Protein AF-A0AAF0P336-F1 (afdb_monomer_lite)

pLDDT: mean 93.5, std 8.03, range [51.16, 98.38]

Foldseek 3Di:
DDDDLCVLQCVVVCVVVVNDLAAADADDDLVVVLVVQLVVCVVVVVDDSVVSVVVSVVCSVCVVVSVVVSVVSPHYYDHPVVVVVSVVVSVVPDDDDD

Secondary structure (DSSP, 8-state):
---STTGGGGHHHHHHTT--S--EEE---HHHHHHHHHHHHHHTT-S-HHHHHHHHHHHHHHHHHHHHHHHHTT-EEE-HHHHHHHHHHHHHTS----

Radius of gyration: 16.95 Å; chains: 1; bounding box: 39×22×45 Å

Sequence (98 aa):
MAEGIFAAEIVAECRRRGLLAGAYALRRPRGATFLRRLARDLGEQRKAPRVLLRRGLTLLRAEPAVLRRQTGLGAEAARAGEVLRGVAALLAGHPRRP

Structure (mmCIF, N/CA/C/O backbone):
data_AF-A0AAF0P336-F1
#
_entry.id   AF-A0AAF0P336-F1
#
loop_
_atom_site.group_PDB
_atom_site.id
_atom_site.type_symbol
_atom_site.label_atom_id
_atom_site.label_alt_id
_atom_site.label_comp_id
_atom_site.label_asym_id
_atom_site.label_entity_id
_atom_site.label_seq_id
_atom_site.pdbx_PDB_ins_code
_atom_site.Cartn_x
_atom_site.Cartn_y
_atom_site.Cartn_z
_atom_site.occupancy
_atom_site.B_iso_or_equiv
_atom_site.auth_seq_id
_atom_site.auth_comp_id
_atom_site.auth_asym_id
_atom_site.auth_atom_id
_atom_site.pdbx_PDB_model_num
ATOM 1 N N . MET A 1 1 ? 10.418 8.711 -9.716 1.00 86.62 1 MET A N 1
ATOM 2 C CA . MET A 1 1 ? 9.681 7.684 -8.945 1.00 86.62 1 MET A CA 1
ATOM 3 C C . MET A 1 1 ? 8.396 8.318 -8.432 1.00 86.62 1 MET A C 1
ATOM 5 O O . MET A 1 1 ? 8.468 9.460 -8.002 1.00 86.62 1 MET A O 1
ATOM 9 N N . ALA A 1 2 ? 7.255 7.630 -8.513 1.00 94.25 2 ALA A N 1
ATOM 10 C CA . ALA A 1 2 ? 5.982 8.096 -7.953 1.00 94.25 2 ALA A CA 1
ATOM 11 C C . ALA A 1 2 ? 5.540 7.154 -6.825 1.00 94.25 2 ALA A C 1
ATOM 13 O O . ALA A 1 2 ? 5.673 5.937 -6.956 1.00 94.25 2 ALA A O 1
ATOM 14 N N . GLU A 1 3 ? 5.020 7.705 -5.730 1.00 95.56 3 GLU A N 1
ATOM 15 C CA . GLU A 1 3 ? 4.589 6.946 -4.555 1.00 95.56 3 GLU A CA 1
ATOM 16 C C . GLU A 1 3 ? 3.289 7.498 -3.960 1.00 95.56 3 GLU A C 1
ATOM 18 O O . GLU A 1 3 ? 2.831 8.586 -4.302 1.00 95.56 3 GLU A O 1
ATOM 23 N N . GLY A 1 4 ? 2.676 6.720 -3.068 1.00 94.88 4 GLY A N 1
ATOM 24 C CA . GLY A 1 4 ? 1.422 7.073 -2.407 1.00 94.88 4 GLY A CA 1
ATOM 25 C C . GLY A 1 4 ? 0.212 6.296 -2.923 1.00 94.88 4 GLY A C 1
ATOM 26 O O . GLY A 1 4 ? 0.298 5.460 -3.819 1.00 94.88 4 GLY A O 1
ATOM 27 N N . ILE A 1 5 ? -0.948 6.557 -2.315 1.00 93.00 5 ILE A N 1
ATOM 28 C CA . ILE A 1 5 ? -2.191 5.801 -2.563 1.00 93.00 5 ILE A CA 1
ATOM 29 C C . ILE A 1 5 ? -2.796 6.022 -3.958 1.00 93.00 5 ILE A C 1
ATOM 31 O O . ILE A 1 5 ? -3.638 5.232 -4.383 1.00 93.00 5 ILE A O 1
ATOM 35 N N . PHE A 1 6 ? -2.367 7.076 -4.654 1.00 95.75 6 PHE A N 1
ATOM 36 C CA . PHE A 1 6 ? -2.807 7.428 -6.005 1.00 95.75 6 PHE A CA 1
ATOM 37 C C . PHE A 1 6 ? -1.819 6.962 -7.084 1.00 95.75 6 PHE A C 1
ATOM 39 O O . PHE A 1 6 ? -2.109 7.079 -8.267 1.00 95.75 6 PHE A O 1
ATOM 46 N N . ALA A 1 7 ? -0.664 6.398 -6.707 1.00 97.12 7 ALA A N 1
ATOM 47 C CA . ALA A 1 7 ? 0.383 6.039 -7.665 1.00 97.12 7 ALA A CA 1
ATOM 48 C C . ALA A 1 7 ? -0.088 5.022 -8.720 1.00 97.12 7 ALA A C 1
ATOM 50 O O . ALA A 1 7 ? 0.359 5.076 -9.862 1.00 97.12 7 ALA A O 1
ATOM 51 N N . ALA A 1 8 ? -1.022 4.127 -8.378 1.00 97.50 8 ALA A N 1
ATOM 52 C CA . ALA A 1 8 ? -1.559 3.178 -9.349 1.00 97.50 8 ALA A CA 1
ATOM 53 C C . ALA A 1 8 ? -2.403 3.841 -10.457 1.00 97.50 8 ALA A C 1
ATOM 55 O O . ALA A 1 8 ? -2.573 3.259 -11.520 1.00 97.50 8 ALA A O 1
ATOM 56 N N . GLU A 1 9 ? -2.902 5.062 -10.259 1.00 98.06 9 GLU A N 1
ATOM 57 C CA . GLU A 1 9 ? -3.793 5.732 -11.222 1.00 98.06 9 GLU A CA 1
ATOM 58 C C . GLU A 1 9 ? -3.074 6.144 -12.506 1.00 98.06 9 GLU A C 1
ATOM 60 O O . GLU A 1 9 ? -3.679 6.173 -13.573 1.00 98.06 9 GLU A O 1
ATOM 65 N N . ILE A 1 10 ? -1.765 6.387 -12.427 1.00 97.56 10 ILE A N 1
ATOM 66 C CA . ILE A 1 10 ? -0.943 6.734 -13.590 1.00 97.56 10 ILE A CA 1
ATOM 67 C C . ILE A 1 10 ? -0.337 5.505 -14.282 1.00 97.56 10 ILE A C 1
ATOM 69 O O . ILE A 1 10 ? 0.288 5.645 -15.329 1.00 97.56 10 ILE A O 1
ATOM 73 N N . VAL A 1 11 ? -0.517 4.294 -13.739 1.00 98.25 11 VAL A N 1
ATOM 74 C CA . VAL A 1 11 ? 0.142 3.070 -14.236 1.00 98.25 11 VAL A CA 1
ATOM 75 C C . VAL A 1 11 ? -0.232 2.766 -15.679 1.00 98.25 11 VAL A C 1
ATOM 77 O O . VAL A 1 11 ? 0.652 2.485 -16.487 1.00 98.25 11 VAL A O 1
ATOM 80 N N . ALA A 1 12 ? -1.522 2.838 -16.013 1.00 97.88 12 ALA A N 1
ATOM 81 C CA . ALA A 1 12 ? -1.996 2.584 -17.370 1.00 97.88 12 ALA A CA 1
ATOM 82 C C . ALA A 1 12 ? -1.353 3.552 -18.375 1.00 97.88 12 ALA A C 1
ATOM 84 O O . ALA A 1 12 ? -0.870 3.129 -19.425 1.00 97.88 12 ALA A O 1
ATOM 85 N N . GLU A 1 13 ? -1.267 4.833 -18.016 1.00 98.00 13 GLU A N 1
ATOM 86 C CA . GLU A 1 13 ? -0.700 5.859 -18.883 1.00 98.00 13 GLU A CA 1
ATOM 87 C C . GLU A 1 13 ? 0.821 5.744 -19.012 1.00 98.00 13 GLU A C 1
ATOM 89 O O . GLU A 1 13 ? 1.359 5.807 -20.118 1.00 98.00 13 GLU A O 1
ATOM 94 N N . CYS A 1 14 ? 1.529 5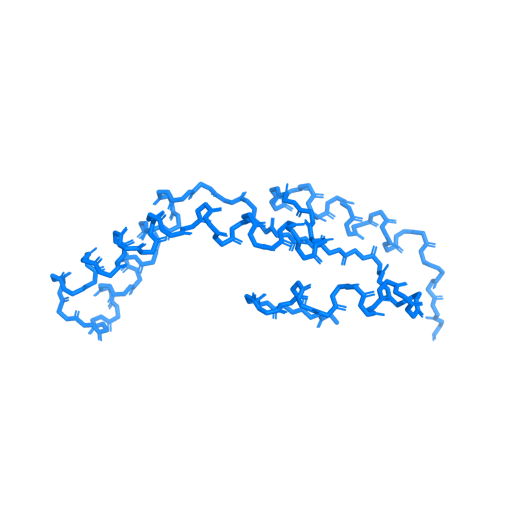.502 -17.907 1.00 97.69 14 CYS A N 1
ATOM 95 C CA . CYS A 1 14 ? 2.966 5.248 -17.932 1.00 97.69 14 CYS A CA 1
ATOM 96 C C . CYS A 1 14 ? 3.300 4.009 -18.769 1.00 97.69 14 CYS A C 1
ATOM 98 O O . CYS A 1 14 ? 4.277 4.028 -19.515 1.00 97.69 14 CYS A O 1
ATOM 100 N N . ARG A 1 15 ? 2.485 2.947 -18.685 1.00 97.12 15 ARG A N 1
ATOM 101 C CA . ARG A 1 15 ? 2.647 1.746 -19.513 1.00 97.12 15 ARG A CA 1
ATOM 102 C C . ARG A 1 15 ? 2.432 2.067 -20.989 1.00 97.12 15 ARG A C 1
ATOM 104 O O . ARG A 1 15 ? 3.279 1.716 -21.802 1.00 97.12 15 ARG A O 1
ATOM 111 N N . ARG A 1 16 ? 1.352 2.781 -21.327 1.00 97.75 16 ARG A N 1
ATOM 112 C CA . ARG A 1 16 ? 1.035 3.195 -22.704 1.00 97.75 16 ARG A CA 1
ATOM 113 C C . ARG A 1 16 ? 2.160 4.008 -23.348 1.00 97.75 16 ARG A C 1
ATOM 115 O O . ARG A 1 16 ? 2.426 3.845 -24.531 1.00 97.75 16 ARG A O 1
ATOM 122 N N . ARG A 1 17 ? 2.833 4.858 -22.570 1.00 97.75 17 ARG A N 1
ATOM 123 C CA . ARG A 1 17 ? 3.956 5.693 -23.029 1.00 97.75 17 ARG A CA 1
ATOM 124 C C . ARG A 1 17 ? 5.324 5.000 -22.984 1.00 97.75 17 ARG A C 1
ATOM 126 O O . ARG A 1 17 ? 6.321 5.649 -23.274 1.00 97.75 17 ARG A O 1
ATOM 133 N N . GLY A 1 18 ? 5.403 3.735 -22.563 1.00 95.75 18 GLY A N 1
ATOM 134 C CA . GLY A 1 18 ? 6.683 3.034 -22.391 1.00 95.75 18 GLY A CA 1
ATOM 135 C C . GLY A 1 18 ? 7.562 3.586 -21.257 1.00 95.75 18 GLY A C 1
ATOM 136 O O . GLY A 1 18 ? 8.760 3.335 -21.228 1.00 95.75 18 GLY A O 1
ATOM 137 N N . LEU A 1 19 ? 6.983 4.338 -20.316 1.00 95.06 19 LEU A N 1
ATOM 138 C CA . LEU A 1 19 ? 7.690 4.957 -19.185 1.00 95.06 19 LEU A CA 1
ATOM 139 C C . LEU A 1 19 ? 7.698 4.073 -17.930 1.00 95.06 19 LEU A C 1
ATOM 141 O O . LEU A 1 19 ? 8.379 4.381 -16.950 1.00 95.06 19 LEU A O 1
ATOM 145 N N . LEU A 1 20 ? 6.887 3.013 -17.907 1.00 95.62 20 LEU A N 1
ATOM 146 C CA . LEU A 1 20 ? 6.701 2.193 -16.718 1.00 95.62 20 LEU A CA 1
ATOM 147 C C . LEU A 1 20 ? 7.767 1.099 -16.610 1.00 95.62 20 LEU A C 1
ATOM 149 O O . LEU A 1 20 ? 7.659 0.064 -17.258 1.00 95.62 20 LEU A O 1
ATOM 153 N N . ALA A 1 21 ? 8.731 1.291 -15.709 1.00 94.19 21 ALA A N 1
ATOM 154 C CA . ALA A 1 21 ? 9.666 0.232 -15.324 1.00 94.19 21 ALA A CA 1
ATOM 155 C C . ALA A 1 21 ? 9.018 -0.816 -14.397 1.00 94.19 21 ALA A C 1
ATOM 157 O O . ALA A 1 21 ? 9.296 -2.004 -14.502 1.00 94.19 21 ALA A O 1
ATOM 158 N N . GLY A 1 22 ? 8.136 -0.391 -13.488 1.00 95.00 22 GLY A N 1
ATOM 159 C CA . GLY A 1 22 ? 7.414 -1.280 -12.577 1.00 95.00 22 GLY A CA 1
ATOM 160 C C . GLY A 1 22 ? 6.390 -0.526 -11.731 1.00 95.00 22 GLY A C 1
ATOM 161 O O . GLY A 1 22 ? 6.534 0.673 -11.495 1.00 95.00 22 GLY A O 1
ATOM 162 N N . ALA A 1 23 ? 5.349 -1.227 -11.278 1.00 97.62 23 ALA A N 1
ATOM 163 C CA . ALA A 1 23 ? 4.290 -0.684 -10.431 1.00 97.62 23 ALA A CA 1
ATOM 164 C C . ALA A 1 23 ? 3.952 -1.681 -9.326 1.00 97.62 23 ALA A C 1
ATOM 166 O O . ALA A 1 23 ? 3.533 -2.796 -9.620 1.00 97.62 23 ALA A O 1
ATOM 167 N N . TYR A 1 24 ? 4.087 -1.275 -8.063 1.00 97.75 24 TYR A N 1
ATOM 168 C CA . TYR A 1 24 ? 3.943 -2.184 -6.928 1.00 97.75 24 TYR A CA 1
ATOM 169 C C . TYR A 1 24 ? 3.006 -1.622 -5.858 1.00 97.75 24 TYR A C 1
ATOM 171 O O . TYR A 1 24 ? 3.118 -0.468 -5.448 1.00 97.75 24 TYR A O 1
ATOM 179 N N . ALA A 1 25 ? 2.120 -2.474 -5.349 1.00 97.44 25 ALA A N 1
ATOM 180 C CA . ALA A 1 25 ? 1.301 -2.238 -4.171 1.00 97.44 25 ALA A CA 1
ATOM 181 C C . ALA A 1 25 ? 1.846 -3.075 -3.004 1.00 97.44 25 ALA A C 1
ATOM 183 O O . ALA A 1 25 ? 1.794 -4.305 -3.016 1.00 97.44 25 ALA A O 1
ATOM 184 N N . LEU A 1 26 ? 2.374 -2.419 -1.966 1.00 95.69 26 LEU A N 1
ATOM 185 C CA . LEU A 1 26 ? 3.000 -3.135 -0.853 1.00 95.69 26 LEU A CA 1
ATOM 186 C C . LEU A 1 26 ? 1.978 -3.920 -0.022 1.00 95.69 26 LEU A C 1
ATOM 188 O O . LEU A 1 26 ? 1.185 -3.351 0.731 1.00 95.69 26 LEU A O 1
ATOM 192 N N . ARG A 1 27 ? 2.075 -5.248 -0.076 1.00 95.06 27 ARG A N 1
ATOM 193 C CA . ARG A 1 27 ? 1.295 -6.170 0.749 1.00 95.06 27 ARG A CA 1
ATOM 194 C C . ARG A 1 27 ? 2.006 -6.401 2.081 1.00 95.06 27 ARG A C 1
ATOM 196 O O . ARG A 1 27 ? 2.949 -7.188 2.174 1.00 95.06 27 ARG A O 1
ATOM 203 N N . ARG A 1 28 ? 1.549 -5.710 3.126 1.00 92.62 28 ARG A N 1
ATOM 204 C CA . ARG A 1 28 ? 2.048 -5.853 4.505 1.00 92.62 28 ARG A CA 1
ATOM 205 C C . ARG A 1 28 ? 1.007 -6.548 5.392 1.00 92.62 28 ARG A C 1
ATOM 207 O O . ARG A 1 28 ? -0.182 -6.454 5.098 1.00 92.62 28 ARG A O 1
ATOM 214 N N . PRO A 1 29 ? 1.408 -7.201 6.498 1.00 93.75 29 PRO A N 1
ATOM 215 C CA . PRO A 1 29 ? 0.453 -7.689 7.485 1.00 93.75 29 PRO A CA 1
ATOM 216 C C . PRO A 1 29 ? -0.362 -6.528 8.069 1.00 93.75 29 PRO A C 1
ATOM 218 O O . PRO A 1 29 ? 0.173 -5.652 8.753 1.00 93.75 29 PRO A O 1
ATOM 221 N N . ARG A 1 30 ? -1.665 -6.537 7.795 1.00 92.62 30 ARG A N 1
ATOM 222 C CA . ARG A 1 30 ? -2.648 -5.518 8.198 1.00 92.62 30 ARG A CA 1
ATOM 223 C C . ARG A 1 30 ? -2.606 -5.182 9.679 1.00 92.62 30 ARG A C 1
ATOM 225 O O . ARG A 1 30 ? -2.550 -4.014 10.051 1.00 92.62 30 ARG A O 1
ATOM 232 N N . GLY A 1 31 ? -2.592 -6.220 10.521 1.00 94.50 31 GLY A N 1
ATOM 233 C CA . GLY A 1 31 ? -2.540 -6.075 11.976 1.00 94.50 31 GLY A CA 1
ATOM 234 C C . GLY A 1 31 ? -1.292 -5.315 12.414 1.00 94.50 31 GLY A C 1
ATOM 235 O O . GLY A 1 31 ? -1.387 -4.360 13.175 1.00 94.50 31 GLY A O 1
ATOM 236 N N . ALA A 1 32 ? -0.135 -5.637 11.832 1.00 94.62 32 ALA A N 1
ATOM 237 C CA . ALA A 1 32 ? 1.102 -4.917 12.112 1.00 94.62 32 ALA A CA 1
ATOM 238 C C . ALA A 1 32 ? 1.053 -3.457 11.617 1.00 94.62 32 ALA A C 1
ATOM 240 O O . ALA A 1 32 ? 1.576 -2.564 12.278 1.00 94.62 32 ALA A O 1
ATOM 241 N N . THR A 1 33 ? 0.417 -3.181 10.471 1.00 94.12 33 THR A N 1
ATOM 242 C CA . THR A 1 33 ? 0.202 -1.804 9.985 1.00 94.12 33 THR A CA 1
ATOM 243 C C . THR A 1 33 ? -0.711 -1.011 10.916 1.00 94.12 33 THR A C 1
ATOM 245 O O . THR A 1 33 ? -0.394 0.133 11.240 1.00 94.12 33 THR A O 1
ATOM 248 N N . PHE A 1 34 ? -1.809 -1.613 11.372 1.00 95.25 34 PHE A N 1
ATOM 249 C CA . PHE A 1 34 ? -2.714 -1.021 12.351 1.00 95.25 34 PHE A CA 1
ATOM 250 C C . PHE A 1 34 ? -1.998 -0.725 13.673 1.00 95.25 34 PHE A C 1
ATOM 252 O O . PHE A 1 34 ? -2.031 0.419 14.114 1.00 95.25 34 PHE A O 1
ATOM 259 N N . LEU A 1 35 ? -1.293 -1.704 14.251 1.00 96.31 35 LEU A N 1
ATOM 260 C CA . LEU A 1 35 ? -0.589 -1.542 15.527 1.00 96.31 35 LEU A CA 1
ATOM 261 C C . LEU A 1 35 ? 0.469 -0.437 15.461 1.00 96.31 35 LEU A C 1
ATOM 263 O O . LEU A 1 35 ? 0.489 0.431 16.328 1.00 96.31 35 LEU A O 1
ATOM 267 N N . ARG A 1 36 ? 1.291 -0.397 14.401 1.00 95.19 36 ARG A N 1
ATOM 268 C CA . ARG A 1 36 ? 2.278 0.683 14.212 1.00 95.19 36 ARG A CA 1
ATOM 269 C C . ARG A 1 36 ? 1.621 2.058 14.108 1.00 95.19 36 ARG A C 1
ATOM 271 O O . ARG A 1 36 ? 2.120 3.014 14.689 1.00 95.19 36 ARG A O 1
ATOM 278 N N . ARG A 1 37 ? 0.511 2.167 13.366 1.00 93.81 37 ARG A N 1
ATOM 279 C CA . ARG A 1 37 ? -0.230 3.433 13.230 1.00 93.81 37 ARG A CA 1
ATOM 280 C C . ARG A 1 37 ? -0.826 3.872 14.561 1.00 93.81 37 ARG A C 1
ATOM 282 O O . ARG A 1 37 ? -0.678 5.031 14.919 1.00 93.81 37 ARG A O 1
ATOM 289 N N . LEU A 1 38 ? -1.450 2.946 15.285 1.00 95.25 38 LEU A N 1
ATOM 290 C CA . LEU A 1 38 ? -2.066 3.217 16.577 1.00 95.25 38 LEU A CA 1
ATOM 291 C C . LEU A 1 38 ? -1.024 3.648 17.615 1.00 95.25 38 LEU A C 1
ATOM 293 O O . LEU A 1 38 ? -1.219 4.670 18.259 1.00 95.25 38 LEU A O 1
ATOM 297 N N . ALA A 1 39 ? 0.084 2.912 17.741 1.00 96.06 39 ALA A N 1
ATOM 298 C CA . ALA A 1 39 ? 1.157 3.236 18.680 1.00 96.06 39 ALA A CA 1
ATOM 299 C C . ALA A 1 39 ? 1.746 4.626 18.406 1.00 96.06 39 ALA A C 1
ATOM 301 O O . ALA A 1 39 ? 1.882 5.431 19.324 1.00 96.06 39 ALA A O 1
ATOM 302 N N . ARG A 1 40 ? 2.016 4.936 17.131 1.00 95.94 40 ARG A N 1
ATOM 303 C CA . ARG A 1 40 ? 2.493 6.256 16.711 1.00 95.94 40 ARG A CA 1
ATOM 304 C C . ARG A 1 40 ? 1.482 7.358 17.032 1.00 95.94 40 ARG A C 1
ATOM 306 O O . ARG A 1 40 ? 1.846 8.365 17.623 1.00 95.94 40 ARG A O 1
ATOM 313 N N . ASP A 1 41 ? 0.215 7.169 16.667 1.00 94.62 41 ASP A N 1
ATOM 314 C CA . ASP A 1 41 ? -0.821 8.185 16.874 1.00 94.62 41 ASP A CA 1
ATOM 315 C C . ASP A 1 41 ? -1.107 8.437 18.368 1.00 94.62 41 ASP A C 1
ATOM 317 O O . ASP A 1 41 ? -1.430 9.566 18.738 1.00 94.62 41 ASP A O 1
ATOM 321 N N . LEU A 1 42 ? -0.988 7.405 19.215 1.00 94.44 42 LEU A N 1
ATOM 322 C CA . LEU A 1 42 ? -1.098 7.520 20.673 1.00 94.44 42 LEU A CA 1
ATOM 323 C C . LEU A 1 42 ? 0.115 8.232 21.278 1.00 94.44 42 LEU A C 1
ATOM 325 O O . LEU A 1 42 ? -0.069 9.126 22.098 1.00 94.44 42 LEU A O 1
ATOM 329 N N . GLY A 1 43 ? 1.331 7.874 20.851 1.00 94.56 43 GLY A N 1
ATOM 330 C CA . GLY A 1 43 ? 2.562 8.530 21.303 1.00 94.56 43 GLY A CA 1
ATOM 331 C C . GLY A 1 43 ? 2.621 10.013 20.925 1.00 94.56 43 GLY A C 1
ATOM 332 O O . GLY A 1 43 ? 3.086 10.828 21.710 1.00 94.56 43 GLY A O 1
ATOM 333 N N . GLU A 1 44 ? 2.079 10.378 19.761 1.00 95.75 44 GLU A N 1
ATOM 334 C CA . GLU A 1 44 ? 1.963 11.769 19.299 1.00 95.75 44 GLU A CA 1
ATOM 335 C C . GLU A 1 44 ? 0.733 12.509 19.873 1.00 95.75 44 GLU A C 1
ATOM 337 O O . GLU A 1 44 ? 0.490 13.654 19.501 1.00 95.75 44 GLU A O 1
ATOM 342 N N . GLN A 1 45 ? -0.094 11.856 20.703 1.00 91.75 45 GLN A N 1
ATOM 343 C CA . GLN A 1 45 ? -1.390 12.363 21.190 1.00 91.75 45 GLN A CA 1
ATOM 344 C C . GLN A 1 45 ? -2.260 13.019 20.101 1.00 91.75 45 GLN A C 1
ATOM 346 O O . GLN A 1 45 ? -2.995 13.975 20.345 1.00 91.75 45 GLN A O 1
ATOM 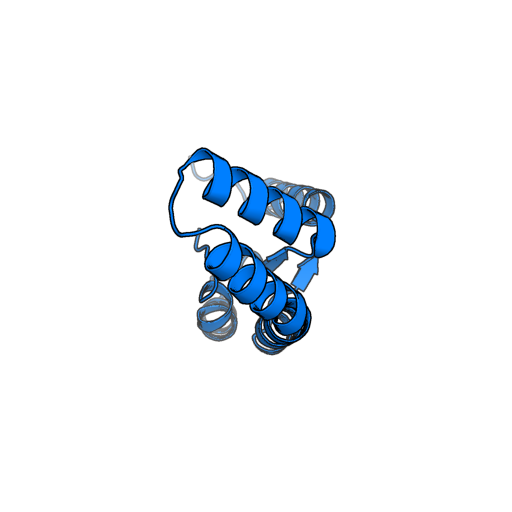351 N N . ARG A 1 46 ? -2.224 12.486 18.871 1.00 86.44 46 ARG A N 1
ATOM 352 C CA . ARG A 1 46 ? -2.867 13.126 17.709 1.00 86.44 4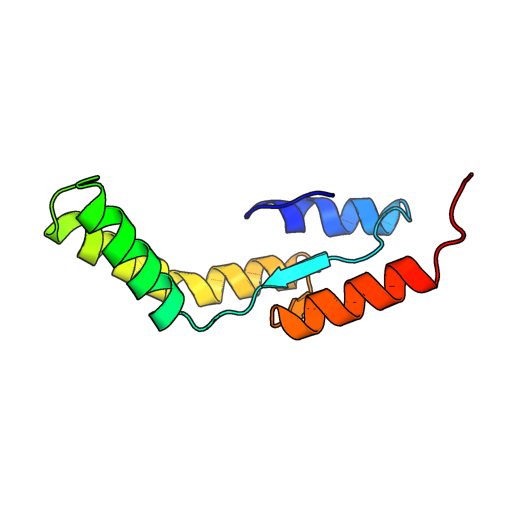6 ARG A CA 1
ATOM 353 C C . ARG A 1 46 ? -4.364 13.361 17.892 1.00 86.44 46 ARG A C 1
ATOM 355 O O . ARG A 1 46 ? -4.909 14.277 17.279 1.00 86.44 46 ARG A O 1
ATOM 362 N N . LYS A 1 47 ? -5.044 12.464 18.619 1.00 91.00 47 LYS A N 1
ATOM 363 C CA . LYS A 1 47 ? -6.487 12.482 18.924 1.00 91.00 47 LYS A CA 1
ATOM 364 C C . LYS A 1 47 ? -6.758 11.695 20.205 1.00 91.00 47 LYS A C 1
ATOM 366 O O . LYS A 1 47 ? -5.937 10.886 20.627 1.00 91.00 47 LYS A O 1
ATOM 371 N N . ALA A 1 48 ? -7.969 11.835 20.745 1.00 93.75 48 ALA A N 1
ATOM 372 C CA . ALA A 1 48 ? -8.444 10.988 21.835 1.00 93.75 48 ALA A CA 1
ATOM 373 C C . ALA A 1 48 ? -8.311 9.481 21.488 1.00 93.75 48 ALA A C 1
ATOM 375 O O . ALA A 1 48 ? -8.688 9.082 20.375 1.00 93.75 48 ALA A O 1
ATOM 376 N N . PRO A 1 49 ? -7.865 8.616 22.425 1.00 94.38 49 PRO A N 1
ATOM 377 C CA . PRO A 1 49 ? -7.598 7.196 22.158 1.00 94.38 49 PRO A CA 1
ATOM 378 C C . PRO A 1 49 ? -8.766 6.439 21.514 1.00 94.38 49 PRO A C 1
ATOM 380 O O . PRO A 1 49 ? -8.578 5.665 20.574 1.00 94.38 49 PRO A O 1
ATOM 383 N N . ARG A 1 50 ? -10.004 6.718 21.950 1.00 95.19 50 ARG A N 1
ATOM 384 C CA . ARG A 1 50 ? -11.222 6.106 21.387 1.00 95.19 50 ARG A CA 1
ATOM 385 C C . ARG A 1 50 ? -11.395 6.411 19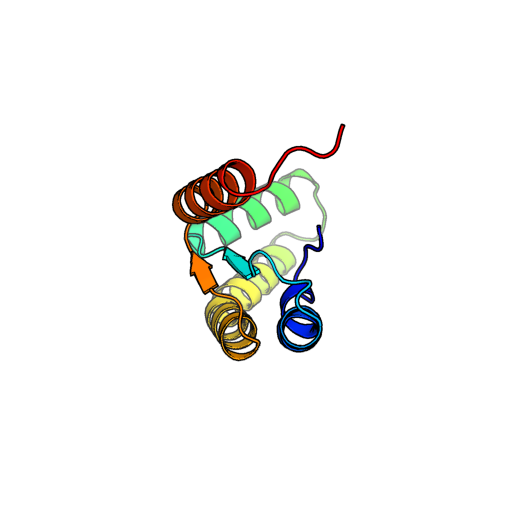.893 1.00 95.19 50 ARG A C 1
ATOM 387 O O . ARG A 1 50 ? -11.808 5.540 19.128 1.00 95.19 50 ARG A O 1
ATOM 394 N N . VAL A 1 51 ? -11.043 7.625 19.458 1.00 95.06 51 VAL A N 1
ATOM 395 C CA . VAL A 1 51 ? -11.113 8.038 18.046 1.00 95.06 51 VAL A CA 1
ATOM 396 C C . VAL A 1 51 ? -10.063 7.299 17.218 1.00 95.06 51 VAL A C 1
ATOM 398 O O . VAL A 1 51 ? -10.369 6.839 16.116 1.00 95.06 51 VAL A O 1
ATOM 401 N N . LEU A 1 52 ? -8.846 7.151 17.748 1.00 94.50 52 LEU A N 1
ATOM 402 C CA . LEU A 1 52 ? -7.755 6.439 17.078 1.00 94.50 52 LEU A CA 1
ATOM 403 C C . LEU A 1 52 ? -8.073 4.954 16.895 1.00 94.50 52 LEU A C 1
ATOM 405 O O . LEU A 1 52 ? -7.911 4.433 15.793 1.00 94.50 52 LEU A O 1
ATOM 409 N N . LEU A 1 53 ? -8.615 4.299 17.925 1.00 95.50 53 LEU A N 1
ATOM 410 C CA . LEU A 1 53 ? -9.055 2.905 17.847 1.00 95.50 53 LEU A CA 1
ATOM 411 C C . LEU A 1 53 ? -10.154 2.718 16.798 1.00 95.50 53 LEU A C 1
ATOM 413 O O . LEU A 1 53 ? -10.008 1.894 15.894 1.00 95.50 53 LEU A O 1
ATOM 417 N N . ARG A 1 54 ? -11.227 3.521 16.858 1.00 96.12 54 ARG A N 1
ATOM 418 C CA . ARG A 1 54 ? -12.340 3.432 15.899 1.00 96.12 54 ARG A CA 1
ATOM 419 C C . ARG A 1 54 ? -11.856 3.645 14.465 1.00 96.12 54 ARG A C 1
ATOM 421 O O . ARG A 1 54 ? -12.155 2.836 13.589 1.00 96.12 54 ARG A O 1
ATOM 428 N N . ARG A 1 55 ? -11.067 4.701 14.226 1.00 95.44 55 ARG A N 1
ATOM 429 C CA . ARG A 1 55 ? -10.508 5.001 12.900 1.00 95.44 55 ARG A CA 1
ATOM 430 C C . ARG A 1 55 ? -9.575 3.893 12.423 1.00 95.44 55 ARG A C 1
ATOM 432 O O . ARG A 1 55 ? -9.659 3.484 11.268 1.00 95.44 55 ARG A O 1
ATOM 439 N N . GLY A 1 56 ? -8.696 3.407 13.292 1.00 95.44 56 GLY A N 1
ATOM 440 C CA . GLY A 1 56 ? -7.747 2.354 12.957 1.00 95.44 56 GLY A CA 1
ATOM 441 C C . GLY A 1 56 ? -8.443 1.045 12.585 1.00 95.44 56 GLY A C 1
ATOM 442 O O . GLY A 1 56 ? -8.065 0.431 11.591 1.00 95.44 56 GLY A O 1
ATOM 443 N N . LEU A 1 57 ? -9.517 0.672 13.288 1.00 96.69 57 LEU A N 1
ATOM 444 C CA . LEU A 1 57 ? -10.344 -0.486 12.937 1.00 96.69 57 LEU A CA 1
ATOM 445 C C . LEU A 1 57 ? -11.050 -0.317 11.584 1.00 96.69 57 LEU A C 1
ATOM 447 O O . LEU A 1 57 ? -11.123 -1.269 10.808 1.00 96.69 57 LEU A O 1
ATOM 451 N N . THR A 1 58 ? -11.547 0.881 11.265 1.00 96.62 58 THR A N 1
ATOM 452 C CA . THR A 1 58 ? -12.100 1.170 9.931 1.00 96.62 58 THR A CA 1
ATOM 453 C C . THR A 1 58 ? -11.039 0.998 8.843 1.00 96.62 58 THR A C 1
ATOM 455 O O . THR A 1 58 ? -11.289 0.337 7.838 1.00 96.62 58 THR A O 1
ATOM 458 N N . LEU A 1 59 ? -9.830 1.528 9.054 1.00 94.62 59 LEU A N 1
ATOM 459 C CA . LEU A 1 59 ? -8.725 1.401 8.096 1.00 94.62 59 LEU A CA 1
ATOM 460 C C . LEU A 1 59 ? -8.269 -0.052 7.924 1.00 94.62 59 LEU A C 1
ATOM 462 O O . LEU A 1 59 ? -8.019 -0.483 6.800 1.00 94.62 59 LEU A O 1
ATOM 466 N N . LEU A 1 60 ? -8.210 -0.812 9.018 1.00 96.06 60 LEU A N 1
ATOM 467 C CA . LEU A 1 60 ? -7.878 -2.234 9.006 1.00 96.06 60 LEU A CA 1
ATOM 468 C C . LEU A 1 60 ? -8.852 -3.029 8.123 1.00 96.06 60 LEU A C 1
ATOM 470 O O . LEU A 1 60 ? -8.426 -3.851 7.311 1.00 96.06 60 LEU A O 1
ATOM 474 N N . ARG A 1 61 ? -10.157 -2.751 8.247 1.00 96.44 61 ARG A N 1
ATOM 475 C CA . ARG A 1 61 ? -11.210 -3.388 7.440 1.00 96.44 61 ARG A CA 1
ATOM 476 C C . ARG A 1 61 ? -11.204 -2.939 5.977 1.00 96.44 61 ARG A C 1
ATOM 478 O O . ARG A 1 61 ? -11.566 -3.730 5.113 1.00 96.44 61 ARG A O 1
ATOM 485 N N . ALA A 1 62 ? -10.787 -1.704 5.695 1.00 95.44 62 ALA A N 1
ATOM 486 C CA . ALA A 1 62 ? -10.737 -1.146 4.341 1.00 95.44 62 ALA A CA 1
ATOM 487 C C . ALA A 1 62 ? -9.502 -1.590 3.534 1.00 95.44 62 ALA A C 1
ATOM 489 O O . ALA A 1 62 ? -9.543 -1.623 2.304 1.00 95.44 62 ALA A O 1
ATOM 490 N N . GLU A 1 63 ? -8.413 -1.985 4.199 1.00 95.31 63 GLU A N 1
ATOM 491 C CA . GLU A 1 63 ? -7.155 -2.381 3.555 1.00 95.31 63 GLU A CA 1
ATOM 492 C C . GLU A 1 63 ? -7.282 -3.408 2.400 1.00 95.31 63 GLU A C 1
ATOM 494 O O . GLU A 1 63 ? -6.624 -3.210 1.376 1.00 95.31 63 GLU A O 1
ATOM 499 N N . PRO A 1 64 ? -8.109 -4.479 2.468 1.00 95.00 64 PRO A N 1
ATOM 500 C CA . PRO A 1 64 ? -8.230 -5.411 1.342 1.00 95.00 64 PRO A CA 1
ATOM 501 C C . PRO A 1 64 ? -8.844 -4.754 0.110 1.00 95.00 64 PRO A C 1
ATOM 503 O O . PRO A 1 64 ? -8.431 -5.065 -1.002 1.00 95.00 64 PRO A O 1
ATOM 506 N N . ALA A 1 65 ? -9.795 -3.837 0.295 1.00 96.12 65 ALA A N 1
ATOM 507 C CA . ALA A 1 65 ? -10.377 -3.086 -0.810 1.00 96.12 65 ALA A CA 1
ATOM 508 C C . ALA A 1 65 ? -9.347 -2.143 -1.443 1.00 96.12 65 ALA A C 1
ATOM 510 O O . ALA A 1 65 ? -9.286 -2.046 -2.665 1.00 96.12 65 ALA A O 1
ATOM 511 N N . VAL A 1 66 ? -8.490 -1.520 -0.625 1.00 95.56 66 VAL A N 1
ATOM 512 C CA . VAL A 1 66 ? -7.380 -0.695 -1.119 1.00 95.56 66 VAL A CA 1
ATOM 513 C C . VAL A 1 66 ? -6.443 -1.532 -1.984 1.00 95.56 66 VAL A C 1
ATOM 515 O O . VAL A 1 66 ? -6.205 -1.152 -3.124 1.00 95.56 66 VAL A O 1
ATOM 518 N N . LEU A 1 67 ? -5.965 -2.685 -1.499 1.00 96.50 67 LEU A N 1
ATOM 519 C CA . LEU A 1 67 ? -5.090 -3.556 -2.293 1.00 96.50 67 LEU A CA 1
ATOM 520 C C . LEU A 1 67 ? -5.754 -3.996 -3.600 1.00 96.50 67 LEU A C 1
ATOM 522 O O . LEU A 1 67 ? -5.136 -3.847 -4.647 1.00 96.50 67 LEU A O 1
ATOM 526 N N . ARG A 1 68 ? -7.018 -4.445 -3.560 1.00 97.25 68 ARG A N 1
ATOM 527 C CA . ARG A 1 68 ? -7.766 -4.815 -4.775 1.00 97.25 68 ARG A CA 1
ATOM 528 C C . ARG A 1 68 ? -7.866 -3.666 -5.776 1.00 97.25 68 ARG A C 1
ATOM 530 O O . ARG A 1 68 ? -7.731 -3.896 -6.971 1.00 97.25 68 ARG A O 1
ATOM 537 N N . ARG A 1 69 ? -8.090 -2.434 -5.308 1.00 97.69 69 ARG A N 1
ATOM 538 C CA . ARG A 1 69 ? -8.115 -1.253 -6.180 1.00 97.69 69 ARG A CA 1
ATOM 539 C C . ARG A 1 69 ? -6.754 -1.019 -6.826 1.00 97.69 69 ARG A C 1
ATOM 541 O O . ARG A 1 69 ? -6.695 -0.829 -8.033 1.00 97.69 69 ARG A O 1
ATOM 548 N N . GLN A 1 70 ? -5.673 -1.042 -6.045 1.00 98.19 70 GLN A N 1
ATOM 549 C CA . GLN A 1 70 ? -4.325 -0.831 -6.585 1.00 98.19 70 GLN A CA 1
ATOM 550 C C . GLN A 1 70 ? -3.976 -1.898 -7.631 1.00 98.19 70 GLN A C 1
ATOM 552 O O . GLN A 1 70 ? -3.457 -1.563 -8.692 1.00 98.19 70 GLN A O 1
ATOM 557 N N . THR A 1 71 ? -4.316 -3.166 -7.372 1.00 98.12 71 THR A N 1
ATOM 558 C CA . THR A 1 71 ? -4.070 -4.241 -8.339 1.00 98.12 71 THR A CA 1
ATOM 559 C C . THR A 1 71 ? -4.959 -4.139 -9.569 1.00 98.12 71 THR A C 1
ATOM 561 O O . THR A 1 71 ? -4.480 -4.349 -10.678 1.00 98.12 71 THR A O 1
ATOM 564 N N . GLY A 1 72 ? -6.224 -3.745 -9.405 1.00 98.19 72 GLY A N 1
ATOM 565 C CA . GLY A 1 72 ? -7.130 -3.472 -10.524 1.00 98.19 72 GLY A CA 1
ATOM 566 C C . GLY A 1 72 ? -6.660 -2.323 -11.424 1.00 98.19 72 GLY A C 1
ATOM 567 O O . GLY A 1 72 ? -6.920 -2.342 -12.619 1.00 98.19 72 GLY A O 1
ATOM 568 N N . LEU A 1 73 ? -5.912 -1.359 -10.877 1.00 98.38 73 LEU A N 1
ATOM 569 C CA . LEU A 1 73 ? -5.272 -0.273 -11.631 1.00 98.38 73 LEU A CA 1
ATOM 570 C C . LEU A 1 73 ? -3.933 -0.684 -12.280 1.00 98.38 73 LEU A C 1
ATOM 572 O O . LEU A 1 73 ? -3.292 0.116 -12.960 1.00 98.38 73 LEU A O 1
ATOM 576 N N . GLY A 1 74 ? -3.511 -1.939 -12.109 1.00 97.38 74 GLY A N 1
ATOM 577 C CA . GLY A 1 74 ? -2.349 -2.513 -12.783 1.00 97.38 74 GLY A CA 1
ATOM 578 C C . GLY A 1 74 ? -1.054 -2.514 -11.974 1.00 97.38 74 GLY A C 1
ATOM 579 O O . GLY A 1 74 ? -0.000 -2.746 -12.572 1.00 97.38 74 GLY A O 1
ATOM 580 N N . ALA A 1 75 ? -1.113 -2.256 -10.662 1.00 97.94 75 ALA A N 1
ATOM 581 C CA . ALA A 1 75 ? 0.015 -2.466 -9.755 1.00 97.94 75 ALA A CA 1
ATOM 582 C C . ALA A 1 75 ? 0.100 -3.931 -9.286 1.00 97.94 75 ALA A C 1
ATOM 584 O O . ALA A 1 75 ? -0.911 -4.589 -9.058 1.00 97.94 75 ALA A O 1
ATOM 585 N N . GLU A 1 76 ? 1.303 -4.443 -9.064 1.00 97.56 76 GLU A N 1
ATOM 586 C CA . GLU A 1 76 ? 1.516 -5.796 -8.553 1.00 97.56 76 GLU A CA 1
ATOM 587 C C . GLU A 1 76 ? 1.542 -5.815 -7.018 1.00 97.56 76 GLU A C 1
ATOM 589 O O . GLU A 1 76 ? 2.266 -5.045 -6.383 1.00 97.56 76 GLU A O 1
ATOM 594 N N . ALA A 1 77 ? 0.767 -6.703 -6.388 1.00 97.44 77 ALA A N 1
ATOM 595 C CA . ALA A 1 77 ? 0.774 -6.845 -4.934 1.00 97.44 77 ALA A CA 1
ATOM 596 C C . ALA A 1 77 ? 1.966 -7.686 -4.453 1.00 97.44 77 ALA A C 1
ATOM 598 O O . ALA A 1 77 ? 1.930 -8.913 -4.517 1.00 97.44 77 ALA A O 1
ATOM 599 N N . ALA A 1 78 ? 2.969 -7.037 -3.865 1.00 97.38 78 ALA A N 1
ATOM 600 C CA . ALA A 1 78 ? 4.221 -7.682 -3.473 1.00 97.38 78 ALA A CA 1
ATOM 601 C C . ALA A 1 78 ? 4.666 -7.281 -2.057 1.00 97.38 78 ALA A C 1
ATOM 603 O O . ALA A 1 78 ? 4.346 -6.202 -1.546 1.00 97.38 78 ALA A O 1
ATOM 604 N N . ARG A 1 79 ? 5.398 -8.165 -1.377 1.00 96.44 79 ARG A N 1
ATOM 605 C CA . ARG A 1 79 ? 6.094 -7.863 -0.119 1.00 96.44 79 ARG A CA 1
ATOM 606 C C . ARG A 1 79 ? 7.315 -6.993 -0.413 1.00 96.44 79 ARG A C 1
ATOM 608 O O . ARG A 1 79 ? 7.883 -7.041 -1.496 1.00 96.44 79 ARG A O 1
ATOM 615 N N . ALA A 1 80 ? 7.778 -6.248 0.590 1.00 95.00 80 ALA A N 1
ATOM 616 C CA . ALA A 1 80 ? 8.909 -5.330 0.426 1.00 95.00 80 ALA A CA 1
ATOM 617 C C . ALA A 1 80 ? 10.164 -6.009 -0.157 1.00 95.00 80 ALA A C 1
ATOM 619 O O . ALA A 1 80 ? 10.774 -5.467 -1.067 1.00 95.00 80 ALA A O 1
ATOM 620 N N . GLY A 1 81 ? 10.509 -7.217 0.304 1.00 96.75 81 GLY A N 1
ATOM 621 C CA . GLY A 1 81 ? 11.663 -7.951 -0.229 1.00 96.75 81 GLY A CA 1
ATOM 622 C C . GLY A 1 81 ? 11.516 -8.366 -1.699 1.00 96.75 81 GLY A C 1
ATOM 623 O O . GLY A 1 81 ? 12.505 -8.387 -2.421 1.00 96.75 81 GLY A O 1
ATOM 624 N N . GLU A 1 82 ? 10.297 -8.662 -2.155 1.00 96.75 82 GLU A N 1
ATOM 625 C CA . GLU A 1 82 ? 10.016 -8.978 -3.564 1.00 96.75 82 GLU A CA 1
ATOM 626 C C . GLU A 1 82 ? 10.177 -7.725 -4.431 1.00 96.75 82 GLU A C 1
ATOM 628 O O . GLU A 1 82 ? 10.878 -7.765 -5.437 1.00 96.75 82 GLU A O 1
ATOM 633 N N . VAL A 1 83 ? 9.630 -6.592 -3.975 1.00 96.50 83 VAL A N 1
ATOM 634 C CA . VAL A 1 83 ? 9.778 -5.296 -4.655 1.00 96.50 83 VAL A CA 1
ATOM 635 C C . VAL A 1 83 ? 11.245 -4.887 -4.755 1.00 96.50 83 VAL A C 1
ATOM 637 O O . VAL A 1 83 ? 11.689 -4.482 -5.822 1.00 96.50 83 VAL A O 1
ATOM 640 N N . LEU A 1 84 ? 12.016 -5.022 -3.671 1.00 96.62 84 LEU A N 1
ATOM 641 C CA . LEU A 1 84 ? 13.441 -4.680 -3.674 1.00 96.62 84 LEU A CA 1
ATOM 642 C C . LEU A 1 84 ? 14.225 -5.510 -4.696 1.00 96.62 84 LEU A C 1
ATOM 644 O O . LEU A 1 84 ? 15.026 -4.950 -5.440 1.00 96.62 84 LEU A O 1
ATOM 648 N N . ARG A 1 85 ? 13.962 -6.821 -4.780 1.00 95.94 85 ARG A N 1
ATOM 649 C CA . ARG A 1 85 ? 14.578 -7.683 -5.800 1.00 95.94 85 ARG A CA 1
ATOM 650 C C . ARG A 1 85 ? 14.167 -7.283 -7.216 1.00 95.94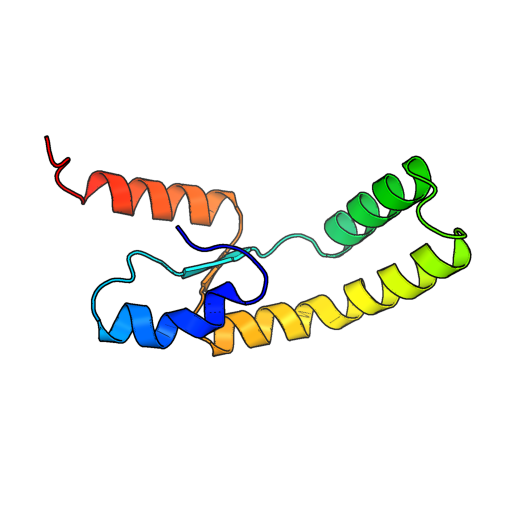 85 ARG A C 1
ATOM 652 O O . ARG A 1 85 ? 15.030 -7.179 -8.080 1.00 95.94 85 ARG A O 1
ATOM 659 N N . GLY A 1 86 ? 12.879 -7.023 -7.441 1.00 93.94 86 GLY A N 1
ATOM 660 C CA . GLY A 1 86 ? 12.371 -6.590 -8.746 1.00 93.94 86 GLY A CA 1
ATOM 661 C C . GLY A 1 86 ? 12.992 -5.269 -9.202 1.00 93.94 86 GLY A C 1
ATOM 662 O O . GLY A 1 86 ? 13.468 -5.160 -10.327 1.00 93.94 86 GLY A O 1
ATOM 663 N N . VAL A 1 87 ? 13.074 -4.281 -8.309 1.00 93.44 87 VAL A N 1
ATOM 664 C CA . VAL A 1 87 ? 13.720 -2.991 -8.594 1.00 93.44 87 VAL A CA 1
ATOM 665 C C . VAL A 1 87 ? 15.215 -3.161 -8.867 1.00 93.44 87 VAL A C 1
ATOM 667 O O . VAL A 1 87 ? 15.721 -2.565 -9.814 1.00 93.44 87 VAL A O 1
ATOM 670 N N . ALA A 1 88 ? 15.924 -3.992 -8.098 1.00 94.00 88 ALA A N 1
ATOM 671 C CA . ALA A 1 88 ? 17.339 -4.266 -8.347 1.00 94.00 88 ALA A CA 1
ATOM 672 C C . ALA A 1 88 ? 17.573 -4.880 -9.740 1.00 94.00 88 ALA A C 1
ATOM 674 O O . ALA A 1 88 ? 18.491 -4.460 -10.443 1.00 94.00 88 ALA A O 1
ATOM 675 N N . ALA A 1 89 ? 16.715 -5.812 -10.170 1.00 92.00 89 ALA A N 1
ATOM 676 C CA . ALA A 1 89 ? 16.783 -6.399 -11.508 1.00 92.00 89 ALA A CA 1
ATOM 677 C C . ALA A 1 89 ? 16.538 -5.357 -12.617 1.00 92.00 89 ALA A C 1
ATOM 679 O O . ALA A 1 89 ? 17.269 -5.327 -13.606 1.00 92.00 89 ALA A O 1
ATOM 680 N N . LEU A 1 90 ? 15.566 -4.455 -12.428 1.00 90.00 90 LEU A N 1
ATOM 681 C CA . LEU A 1 90 ? 15.293 -3.357 -13.366 1.00 90.00 90 LEU A CA 1
ATOM 682 C C . LEU A 1 90 ? 16.488 -2.404 -13.511 1.00 90.00 90 LEU A C 1
ATOM 684 O O . LEU A 1 90 ? 16.789 -1.961 -14.618 1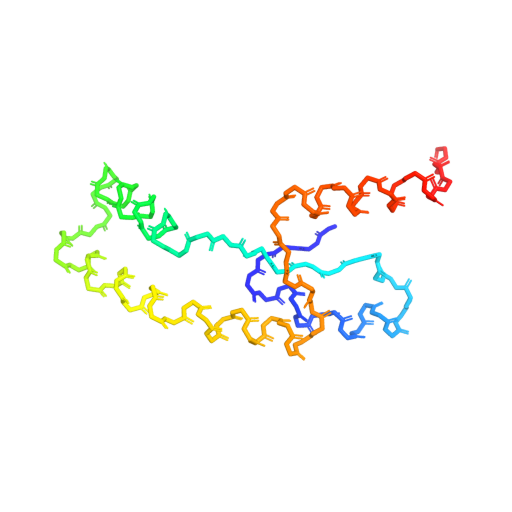.00 90.00 90 LEU A O 1
ATOM 688 N N . LEU A 1 91 ? 17.175 -2.106 -12.405 1.00 89.44 91 LEU A N 1
ATOM 689 C CA . LEU A 1 91 ? 18.371 -1.262 -12.406 1.00 89.44 91 LEU A CA 1
ATOM 690 C C . LEU A 1 91 ? 19.568 -1.949 -13.072 1.00 89.44 91 LEU A C 1
ATOM 692 O O . LEU A 1 91 ? 20.335 -1.280 -13.756 1.00 89.44 91 LEU A O 1
ATOM 696 N N . ALA A 1 92 ? 19.725 -3.264 -12.899 1.00 88.81 92 ALA A N 1
ATOM 697 C CA . ALA A 1 92 ? 20.808 -4.028 -13.522 1.00 88.81 92 ALA A CA 1
ATOM 698 C C . ALA A 1 92 ? 20.669 -4.119 -15.053 1.00 88.81 92 ALA A C 1
ATOM 700 O O . ALA A 1 92 ? 21.675 -4.146 -15.756 1.00 88.81 92 ALA A O 1
ATOM 701 N N . GLY A 1 93 ? 19.435 -4.145 -15.567 1.00 80.94 93 GLY A N 1
ATOM 702 C CA . GLY A 1 93 ? 19.147 -4.163 -17.004 1.00 80.94 93 GLY A CA 1
ATOM 703 C C . GLY A 1 93 ? 19.158 -2.789 -17.685 1.00 80.94 93 GLY A C 1
ATOM 704 O O . GLY A 1 93 ? 19.061 -2.726 -18.908 1.00 80.94 93 GLY A O 1
ATOM 705 N N . HIS A 1 94 ? 19.256 -1.688 -16.931 1.00 72.31 94 HIS A N 1
ATOM 706 C CA . HIS A 1 94 ? 19.341 -0.342 -17.498 1.00 72.31 94 HIS A CA 1
ATOM 707 C C . HIS A 1 94 ? 20.810 0.055 -17.711 1.00 72.31 94 HIS A C 1
ATOM 709 O O . HIS A 1 94 ? 21.560 0.115 -16.733 1.00 72.31 94 HIS A O 1
ATOM 715 N N . PRO A 1 95 ? 21.244 0.386 -18.944 1.00 66.19 95 PRO A N 1
ATOM 716 C CA . PRO A 1 95 ? 22.562 0.975 -19.137 1.00 66.19 95 PRO A CA 1
ATOM 717 C C . PRO A 1 95 ? 22.627 2.277 -18.335 1.00 66.19 95 PRO A C 1
ATOM 719 O O . PRO A 1 95 ? 21.766 3.151 -18.477 1.00 66.19 95 PRO A O 1
ATOM 722 N N . ARG A 1 96 ? 23.627 2.403 -17.454 1.00 59.25 96 ARG A N 1
ATOM 723 C CA . ARG A 1 96 ? 23.874 3.663 -16.749 1.00 59.25 96 ARG A CA 1
ATOM 724 C C . ARG A 1 96 ? 24.186 4.718 -17.804 1.00 59.25 96 ARG A C 1
ATOM 726 O O . ARG A 1 96 ? 25.190 4.605 -18.502 1.00 59.25 96 ARG A O 1
ATOM 733 N N . ARG A 1 97 ? 23.309 5.715 -17.947 1.00 59.38 97 ARG A N 1
ATOM 734 C CA . ARG A 1 97 ? 23.666 6.930 -18.683 1.00 59.38 97 ARG A CA 1
ATOM 735 C C . ARG A 1 97 ? 24.816 7.612 -17.921 1.00 59.38 97 ARG A C 1
ATOM 737 O O . ARG A 1 97 ? 24.706 7.679 -16.694 1.00 59.38 97 ARG A O 1
ATOM 744 N N . PRO A 1 98 ? 25.898 8.013 -18.613 1.00 51.16 98 PRO A N 1
ATOM 745 C CA . PRO A 1 98 ? 27.013 8.730 -18.001 1.00 51.16 98 PRO A CA 1
ATOM 746 C C . PRO A 1 98 ? 26.570 10.074 -17.415 1.00 51.16 98 PRO A C 1
ATOM 748 O O . PRO A 1 98 ? 25.550 10.624 -17.899 1.00 51.16 98 PRO A O 1
#

Organism: NCBI:txid2749844